Protein AF-A0A2Z6RZU0-F1 (afdb_monomer_lite)

Structure (mmCIF, N/CA/C/O backbone):
data_AF-A0A2Z6RZU0-F1
#
_entry.id   AF-A0A2Z6RZU0-F1
#
loop_
_atom_site.group_PDB
_atom_site.id
_atom_site.type_symbol
_atom_site.label_atom_id
_atom_site.label_alt_id
_atom_site.label_comp_id
_atom_site.label_asym_id
_atom_site.label_entity_id
_atom_site.label_seq_id
_atom_site.pdbx_PDB_ins_code
_atom_site.Cartn_x
_atom_site.Cartn_y
_atom_site.Cartn_z
_atom_site.occupancy
_atom_site.B_iso_or_equiv
_atom_site.auth_seq_id
_atom_site.auth_comp_id
_atom_site.auth_asym_id
_atom_site.auth_atom_id
_atom_site.pdbx_PDB_model_num
ATOM 1 N N . MET A 1 1 ? 20.004 7.892 -31.331 1.00 55.19 1 MET A N 1
ATOM 2 C CA . MET A 1 1 ? 19.408 6.599 -30.924 1.00 55.19 1 MET A CA 1
ATOM 3 C C . MET A 1 1 ? 20.537 5.584 -30.866 1.00 55.19 1 MET A C 1
ATOM 5 O O . MET A 1 1 ? 21.265 5.489 -31.844 1.00 55.19 1 MET A O 1
ATOM 9 N N . TYR A 1 2 ? 20.752 4.939 -29.721 1.00 79.31 2 TYR A N 1
ATOM 10 C CA . TYR A 1 2 ? 22.001 4.224 -29.429 1.00 79.31 2 TYR A CA 1
ATOM 11 C C . TYR A 1 2 ? 21.865 2.723 -29.701 1.00 79.31 2 TYR A C 1
ATOM 13 O O . TYR A 1 2 ? 20.845 2.118 -29.362 1.00 79.31 2 TYR A O 1
ATOM 21 N N . ASP A 1 3 ? 22.890 2.132 -30.310 1.00 84.62 3 ASP A N 1
ATOM 22 C CA . ASP A 1 3 ? 23.001 0.683 -30.440 1.00 84.62 3 ASP A CA 1
ATOM 23 C C . ASP A 1 3 ? 23.481 0.085 -29.114 1.00 84.62 3 ASP A C 1
ATOM 25 O O . ASP A 1 3 ? 24.472 0.536 -28.540 1.00 84.62 3 ASP A O 1
ATOM 29 N N . ILE A 1 4 ? 22.766 -0.930 -28.628 1.00 86.75 4 ILE A N 1
ATOM 30 C CA . ILE A 1 4 ? 23.083 -1.628 -27.380 1.00 86.75 4 ILE A CA 1
ATOM 31 C C . ILE A 1 4 ? 23.848 -2.901 -27.725 1.00 86.75 4 ILE A C 1
ATOM 33 O O . ILE A 1 4 ? 23.428 -3.667 -28.596 1.00 86.75 4 ILE A O 1
ATOM 37 N N . TYR A 1 5 ? 24.952 -3.130 -27.022 1.00 90.19 5 TYR A N 1
ATOM 38 C CA . TYR A 1 5 ? 25.801 -4.302 -27.186 1.00 90.19 5 TYR A CA 1
ATOM 39 C C . TYR A 1 5 ? 25.846 -5.093 -25.881 1.00 90.19 5 TYR A C 1
ATOM 41 O O . TYR A 1 5 ? 25.973 -4.519 -24.803 1.00 90.19 5 TYR A O 1
ATOM 49 N N . TRP A 1 6 ? 25.778 -6.415 -25.989 1.00 86.25 6 TRP A N 1
ATOM 50 C CA . TRP A 1 6 ? 25.985 -7.347 -24.890 1.00 86.25 6 TRP A CA 1
ATOM 51 C C . TRP A 1 6 ? 27.134 -8.283 -25.251 1.00 86.25 6 TRP A C 1
ATOM 53 O O . TRP A 1 6 ? 27.077 -8.973 -26.269 1.00 86.25 6 TRP A O 1
ATOM 63 N N . ASN A 1 7 ? 28.194 -8.288 -24.440 1.00 91.00 7 ASN A N 1
ATOM 64 C CA . ASN A 1 7 ? 29.406 -9.077 -24.688 1.00 91.00 7 ASN A CA 1
ATOM 65 C C . ASN A 1 7 ? 29.970 -8.898 -26.119 1.00 91.00 7 ASN A C 1
ATOM 67 O O . ASN A 1 7 ? 30.229 -9.862 -26.838 1.00 91.00 7 ASN A O 1
ATOM 71 N N . GLY A 1 8 ? 30.047 -7.645 -26.578 1.00 89.69 8 GLY A N 1
ATOM 72 C CA . GLY A 1 8 ? 30.511 -7.296 -27.927 1.00 89.69 8 GLY A CA 1
ATOM 73 C C . GLY A 1 8 ? 29.538 -7.627 -29.069 1.00 89.69 8 GLY A C 1
ATOM 74 O O . GLY A 1 8 ? 29.813 -7.274 -30.212 1.00 89.69 8 GLY A O 1
ATOM 75 N N . LYS A 1 9 ? 28.385 -8.254 -28.797 1.00 89.94 9 LYS A N 1
ATOM 76 C CA . LYS A 1 9 ? 27.358 -8.564 -29.803 1.00 89.94 9 LYS A CA 1
ATOM 77 C C . LYS A 1 9 ? 26.235 -7.536 -29.765 1.00 89.94 9 LYS A C 1
ATOM 79 O O . LYS A 1 9 ? 25.733 -7.201 -28.695 1.00 89.94 9 LYS A O 1
ATOM 84 N N . LYS A 1 10 ? 25.820 -7.045 -30.934 1.00 90.06 10 LYS A N 1
ATOM 85 C CA . LYS A 1 10 ? 24.700 -6.104 -31.049 1.00 90.06 10 LYS A CA 1
ATOM 86 C C . LYS A 1 10 ? 23.400 -6.796 -30.638 1.00 90.06 10 LYS A C 1
ATOM 88 O O . LYS A 1 10 ? 23.063 -7.850 -31.173 1.00 90.06 10 LYS A O 1
ATOM 93 N N . VAL A 1 11 ? 22.674 -6.198 -29.699 1.00 86.00 11 VAL A N 1
ATOM 94 C CA . VAL A 1 11 ? 21.362 -6.686 -29.267 1.00 86.00 11 VAL A CA 1
ATOM 95 C C . VAL A 1 11 ? 20.326 -6.277 -30.304 1.00 86.00 11 VAL A C 1
ATOM 97 O O 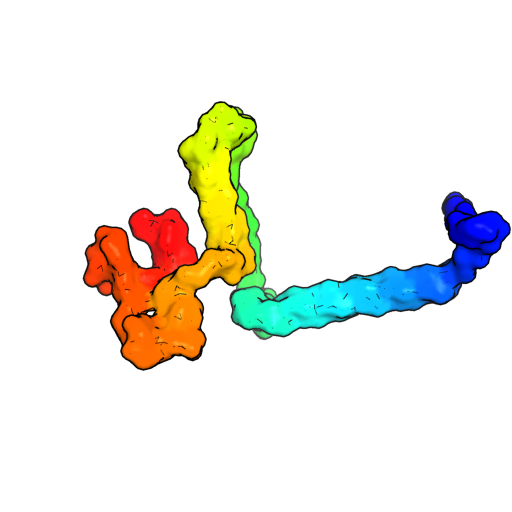. VAL A 1 11 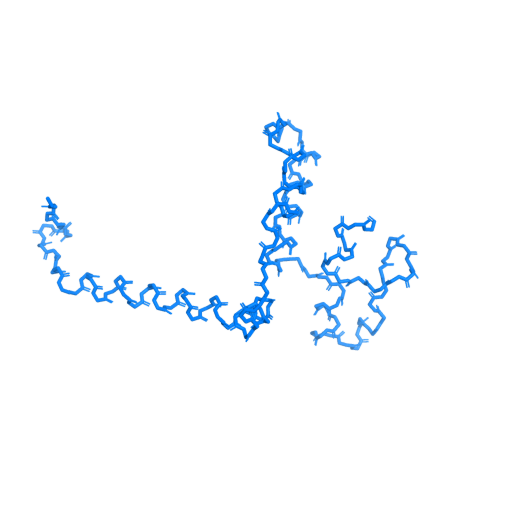? 20.140 -5.081 -30.566 1.00 86.00 11 VAL A O 1
ATOM 100 N N . ASP A 1 12 ? 19.644 -7.271 -30.873 1.00 89.81 12 ASP A N 1
ATOM 101 C CA . ASP A 1 12 ? 18.616 -7.052 -31.883 1.00 89.81 12 ASP A CA 1
ATOM 102 C C . ASP A 1 12 ? 17.504 -6.128 -31.365 1.00 89.81 12 ASP A C 1
ATOM 104 O O . ASP A 1 12 ? 17.000 -6.251 -30.244 1.00 89.81 12 ASP A O 1
ATOM 108 N N . ARG A 1 13 ? 17.142 -5.148 -32.195 1.00 87.81 13 ARG A N 1
ATOM 109 C CA . ARG A 1 13 ? 16.190 -4.101 -31.819 1.00 87.81 13 ARG A CA 1
ATOM 110 C C . ARG A 1 13 ? 14.762 -4.626 -31.743 1.00 87.81 13 ARG A C 1
ATOM 112 O O . ARG A 1 13 ? 14.009 -4.151 -30.895 1.00 87.81 13 ARG A O 1
ATOM 119 N N . HIS A 1 14 ? 14.382 -5.528 -32.640 1.00 89.69 14 HIS A N 1
ATOM 120 C CA . HIS A 1 14 ? 13.032 -6.074 -32.690 1.00 89.69 14 HIS A CA 1
ATOM 121 C C . HIS A 1 14 ? 12.794 -6.990 -31.496 1.00 89.69 14 HIS A C 1
ATOM 123 O O . HIS A 1 14 ? 11.780 -6.839 -30.821 1.00 89.69 14 HIS A O 1
ATOM 129 N N . ILE A 1 15 ? 13.772 -7.837 -31.166 1.00 87.44 15 ILE A N 1
ATOM 130 C CA . ILE A 1 15 ? 13.728 -8.693 -29.976 1.00 87.44 15 ILE A CA 1
ATOM 131 C C . ILE A 1 15 ? 13.645 -7.848 -28.703 1.00 87.44 15 ILE A C 1
ATOM 133 O O . ILE A 1 15 ? 12.804 -8.121 -27.855 1.00 87.44 15 ILE A O 1
ATOM 137 N N . ARG A 1 16 ? 14.452 -6.785 -28.577 1.00 87.12 16 ARG A N 1
ATOM 138 C CA . ARG A 1 16 ? 14.376 -5.888 -27.413 1.00 87.12 16 ARG A CA 1
ATOM 139 C C . ARG A 1 16 ? 12.994 -5.251 -27.265 1.00 87.12 16 ARG A C 1
ATOM 141 O O . ARG A 1 16 ? 12.391 -5.383 -26.213 1.00 87.12 16 ARG A O 1
ATOM 148 N N . LYS A 1 17 ? 12.466 -4.640 -28.331 1.00 90.75 17 LYS A N 1
ATOM 149 C CA . LYS A 1 17 ? 11.125 -4.032 -28.310 1.00 90.75 17 LYS A CA 1
ATOM 150 C C . LYS A 1 17 ? 10.026 -5.035 -27.964 1.00 90.75 17 LYS A C 1
ATOM 152 O O . LYS A 1 17 ? 9.055 -4.677 -27.312 1.00 90.75 17 LYS A O 1
ATOM 157 N N . PHE A 1 18 ? 10.160 -6.268 -28.440 1.00 92.31 18 PHE A N 1
ATOM 158 C CA . PHE A 1 18 ? 9.223 -7.334 -28.120 1.00 92.31 18 PHE A CA 1
ATOM 159 C C . PHE A 1 18 ? 9.275 -7.703 -26.632 1.00 92.31 18 PHE A C 1
ATOM 161 O O . PHE A 1 18 ? 8.228 -7.825 -26.008 1.00 92.31 18 PHE A O 1
ATOM 168 N N . ILE A 1 19 ? 10.474 -7.812 -26.049 1.00 90.88 19 ILE A N 1
ATOM 169 C CA . ILE A 1 19 ? 10.645 -8.037 -24.606 1.00 90.88 19 ILE A CA 1
ATOM 170 C C . ILE A 1 19 ? 10.070 -6.868 -23.802 1.00 90.88 19 ILE A C 1
ATOM 172 O O . ILE A 1 19 ? 9.339 -7.114 -22.847 1.00 90.88 19 ILE A O 1
ATOM 176 N N . ASP A 1 20 ? 10.350 -5.626 -24.206 1.00 91.31 20 ASP A N 1
ATOM 177 C CA . ASP A 1 20 ? 9.804 -4.429 -23.556 1.00 91.31 20 ASP A CA 1
ATOM 178 C C . ASP A 1 20 ? 8.266 -4.484 -23.550 1.00 91.31 20 ASP A C 1
ATOM 180 O O . ASP A 1 20 ? 7.645 -4.356 -22.500 1.00 91.31 20 ASP A O 1
ATOM 184 N N . SER A 1 21 ? 7.653 -4.806 -24.696 1.00 95.88 21 SER A N 1
ATOM 185 C CA . SER A 1 21 ? 6.198 -4.947 -24.821 1.00 95.88 21 SER A CA 1
ATOM 186 C C . SER A 1 21 ? 5.623 -6.082 -23.967 1.00 95.88 21 SER A C 1
ATOM 188 O O . SER A 1 21 ? 4.553 -5.914 -23.387 1.00 95.88 21 SER A O 1
ATOM 190 N N . ILE A 1 22 ? 6.310 -7.227 -23.858 1.00 95.12 22 ILE A N 1
ATOM 191 C CA . ILE A 1 22 ? 5.895 -8.309 -22.951 1.00 95.12 22 ILE A CA 1
ATOM 192 C C . ILE A 1 22 ? 5.947 -7.833 -21.503 1.00 95.12 22 ILE A C 1
ATOM 194 O O . ILE A 1 22 ? 5.042 -8.137 -20.728 1.00 95.12 22 ILE A O 1
ATOM 198 N N . TYR A 1 23 ? 7.006 -7.123 -21.122 1.00 93.19 23 TYR A N 1
ATOM 199 C CA . TYR A 1 23 ? 7.188 -6.663 -19.754 1.00 93.19 23 TYR A CA 1
ATOM 200 C C . TYR A 1 23 ? 6.124 -5.635 -19.364 1.00 93.19 23 TYR A C 1
ATOM 202 O O . TYR A 1 23 ? 5.502 -5.782 -18.314 1.00 93.19 23 TYR A O 1
ATOM 210 N N . GLU A 1 24 ? 5.854 -4.6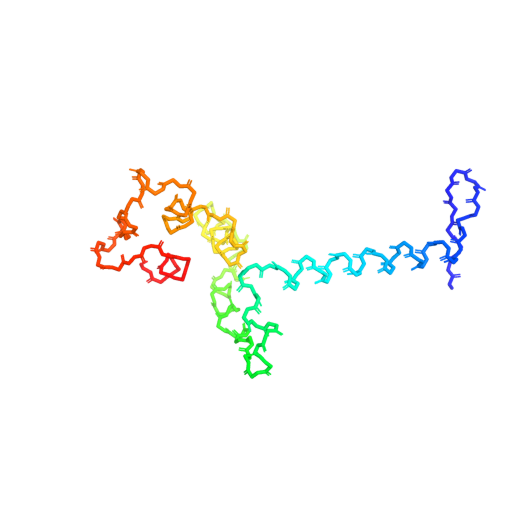65 -20.240 1.00 92.12 24 GLU A N 1
ATOM 211 C CA . GLU A 1 24 ? 4.754 -3.704 -20.092 1.00 92.12 24 GLU A CA 1
ATOM 212 C C . GLU A 1 24 ? 3.408 -4.426 -19.968 1.00 92.12 24 GLU A C 1
ATOM 214 O O . GLU A 1 24 ? 2.716 -4.253 -18.971 1.00 92.12 24 GLU A O 1
ATOM 219 N N . ALA A 1 25 ? 3.086 -5.343 -20.887 1.00 90.81 25 ALA A N 1
ATOM 220 C CA . ALA A 1 25 ? 1.833 -6.097 -20.832 1.00 90.81 25 ALA A CA 1
ATOM 221 C C . ALA A 1 25 ? 1.709 -6.969 -19.569 1.00 90.81 25 ALA A C 1
ATOM 223 O O . ALA A 1 25 ? 0.613 -7.149 -19.042 1.00 90.81 25 ALA A O 1
ATOM 224 N N . THR A 1 26 ? 2.818 -7.518 -19.066 1.00 88.75 26 THR A N 1
ATOM 225 C CA . THR A 1 26 ? 2.834 -8.319 -17.831 1.00 88.75 26 THR A CA 1
ATOM 226 C C . THR A 1 26 ? 2.593 -7.443 -16.606 1.00 88.75 26 THR A C 1
ATOM 228 O O . THR A 1 26 ? 1.851 -7.842 -15.708 1.00 88.75 26 THR A O 1
ATOM 231 N N . LEU A 1 27 ? 3.195 -6.252 -16.569 1.00 82.56 27 LEU A N 1
ATOM 232 C CA . LEU A 1 27 ? 2.939 -5.260 -15.529 1.00 82.56 27 LEU A CA 1
ATOM 233 C C . LEU A 1 27 ? 1.480 -4.809 -15.562 1.00 82.56 27 LEU A C 1
ATOM 235 O O . LEU A 1 27 ? 0.817 -4.862 -14.530 1.00 82.56 27 LEU A O 1
ATOM 239 N N . ASP A 1 28 ? 0.968 -4.440 -16.732 1.00 79.69 28 ASP A N 1
ATOM 240 C CA . ASP A 1 28 ? -0.421 -4.015 -16.910 1.00 79.69 28 ASP A CA 1
ATOM 241 C C . ASP A 1 28 ? -1.394 -5.121 -16.488 1.00 79.69 28 ASP A C 1
ATOM 243 O O . ASP A 1 28 ? -2.352 -4.870 -15.756 1.00 79.69 28 ASP A O 1
ATOM 247 N N . ALA A 1 29 ? -1.115 -6.374 -16.863 1.00 81.00 29 ALA A N 1
ATOM 248 C CA . ALA A 1 29 ? -1.899 -7.524 -16.431 1.00 81.00 29 ALA A CA 1
ATOM 249 C C . ALA A 1 29 ? -1.864 -7.689 -14.904 1.00 81.00 29 ALA A C 1
ATOM 251 O O . ALA A 1 29 ? -2.918 -7.847 -14.288 1.00 81.00 29 ALA A O 1
ATOM 252 N N . ALA A 1 30 ? -0.688 -7.599 -14.278 1.00 77.31 30 ALA A N 1
ATOM 253 C CA . ALA A 1 30 ? -0.548 -7.683 -12.826 1.00 77.31 30 ALA A CA 1
ATOM 254 C C . ALA A 1 30 ? -1.317 -6.564 -12.102 1.00 77.31 30 ALA A C 1
ATOM 256 O O . ALA A 1 30 ? -1.967 -6.832 -11.094 1.00 77.31 30 ALA A O 1
ATOM 257 N N . TRP A 1 31 ? -1.303 -5.338 -12.634 1.00 71.44 31 TRP A N 1
ATOM 258 C CA . TRP A 1 31 ? -2.081 -4.216 -12.105 1.00 71.44 31 TRP A CA 1
ATOM 259 C C . TRP A 1 31 ? -3.588 -4.396 -12.305 1.00 71.44 31 TRP A C 1
ATOM 261 O O . TRP A 1 31 ? -4.351 -4.158 -11.372 1.00 71.44 31 TRP A O 1
ATOM 271 N N . SER A 1 32 ? -4.024 -4.868 -13.475 1.00 64.75 32 SER A N 1
ATOM 272 C CA . SER A 1 32 ? -5.446 -5.096 -13.778 1.00 64.75 32 SER A CA 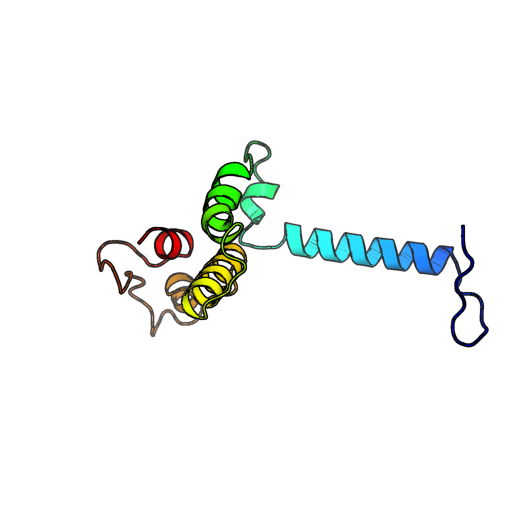1
ATOM 273 C C . SER A 1 32 ? -6.065 -6.235 -12.959 1.00 64.75 32 SER A C 1
ATOM 275 O O . SER A 1 32 ? -7.251 -6.206 -12.631 1.00 64.75 32 SER A O 1
ATOM 277 N N . LEU A 1 33 ? -5.255 -7.238 -12.606 1.00 67.88 33 LEU A N 1
ATOM 278 C CA . LEU A 1 33 ? -5.651 -8.386 -11.791 1.00 67.88 33 LEU A CA 1
ATOM 279 C C . LEU A 1 33 ? -5.372 -8.178 -10.300 1.00 67.88 33 LEU A C 1
ATOM 281 O O . LEU A 1 33 ? -5.674 -9.065 -9.500 1.00 67.88 33 LEU A O 1
ATOM 285 N N . ASN A 1 34 ? -4.815 -7.029 -9.910 1.00 68.12 34 ASN A N 1
ATOM 286 C CA . ASN A 1 34 ? -4.635 -6.689 -8.510 1.00 68.12 34 ASN A CA 1
ATOM 287 C C . ASN A 1 34 ? -6.020 -6.540 -7.863 1.00 68.12 34 ASN A C 1
ATOM 289 O O . ASN A 1 34 ? -6.757 -5.607 -8.184 1.00 68.12 34 ASN A O 1
ATOM 293 N N . CYS A 1 35 ? -6.376 -7.467 -6.965 1.00 57.81 35 CYS A N 1
ATOM 294 C CA . CYS A 1 35 ? -7.681 -7.517 -6.298 1.00 57.81 35 CYS A CA 1
ATOM 295 C C . CYS A 1 35 ? -8.086 -6.176 -5.677 1.00 57.81 35 CYS A C 1
ATOM 297 O O . CYS A 1 35 ? -9.263 -5.831 -5.702 1.00 57.81 35 CYS A O 1
ATOM 299 N N . THR A 1 36 ? -7.108 -5.413 -5.204 1.00 59.00 36 THR A N 1
ATOM 300 C CA . THR A 1 36 ? -7.277 -4.090 -4.620 1.00 59.00 36 THR A CA 1
ATOM 301 C C . THR A 1 36 ? -7.814 -3.050 -5.602 1.00 59.00 36 THR A C 1
ATOM 303 O O . THR A 1 36 ? -8.756 -2.326 -5.302 1.00 59.00 36 THR A O 1
ATOM 306 N N . HIS A 1 37 ? -7.184 -2.926 -6.773 1.00 58.38 37 HIS A N 1
ATOM 307 C CA . HIS A 1 37 ? -7.519 -1.893 -7.761 1.00 58.38 37 HIS A CA 1
ATOM 308 C C . HIS A 1 37 ? -8.467 -2.419 -8.835 1.00 58.38 37 HIS A C 1
ATOM 310 O O . HIS A 1 37 ? -8.847 -1.689 -9.747 1.00 58.38 37 HIS A O 1
ATOM 316 N N . ARG A 1 38 ? -8.882 -3.684 -8.737 1.00 62.09 38 ARG A N 1
ATOM 317 C CA . ARG A 1 38 ? -9.777 -4.323 -9.697 1.00 62.09 38 ARG A CA 1
ATOM 318 C C . ARG A 1 38 ? -11.073 -3.532 -9.886 1.00 62.09 38 ARG A C 1
ATOM 320 O O . ARG A 1 38 ? -11.548 -3.431 -11.011 1.00 62.09 38 ARG A O 1
ATOM 327 N N . SER A 1 39 ? -11.623 -2.953 -8.818 1.00 61.97 39 SER A N 1
ATOM 328 C CA . SER A 1 39 ? -12.803 -2.079 -8.883 1.00 61.97 39 SER A CA 1
ATOM 329 C C . SER A 1 39 ? -12.542 -0.800 -9.685 1.00 61.97 39 SER A C 1
ATOM 331 O O . SER A 1 39 ? -13.388 -0.430 -10.489 1.00 61.97 39 SER A O 1
ATOM 333 N N . ILE A 1 40 ? -11.355 -0.198 -9.558 1.00 61.81 40 ILE A N 1
ATOM 334 C CA . ILE A 1 40 ? -10.922 0.998 -10.307 1.00 61.81 40 ILE A CA 1
ATOM 335 C C . ILE A 1 40 ? -10.888 0.726 -11.817 1.00 61.81 40 ILE A C 1
ATOM 337 O O . ILE A 1 40 ? -11.257 1.577 -12.618 1.00 61.81 40 ILE A O 1
ATOM 341 N N . PHE A 1 41 ? -10.463 -0.474 -12.221 1.00 58.09 41 PHE A N 1
ATOM 342 C CA . PHE A 1 41 ? -10.407 -0.857 -13.636 1.00 58.09 41 PHE A CA 1
ATOM 343 C C . PHE A 1 41 ? -11.749 -1.352 -14.200 1.00 58.09 41 PHE A C 1
ATOM 345 O O . PHE A 1 41 ? -11.913 -1.398 -15.419 1.00 58.09 41 PHE A O 1
ATOM 352 N N . ILE A 1 42 ? -12.698 -1.739 -13.342 1.00 64.81 42 ILE A N 1
ATOM 353 C CA . ILE A 1 42 ? -14.058 -2.138 -13.742 1.00 64.81 42 ILE A CA 1
ATOM 354 C C . ILE A 1 42 ? -14.976 -0.916 -13.834 1.00 64.81 42 ILE A C 1
ATOM 356 O O . ILE A 1 42 ? -15.813 -0.846 -14.733 1.00 64.81 42 ILE A O 1
ATOM 360 N N . ASP A 1 43 ? -14.826 0.037 -12.916 1.00 64.69 43 ASP A N 1
ATOM 361 C CA . ASP A 1 43 ? -15.647 1.235 -12.846 1.00 64.69 43 ASP A CA 1
ATOM 362 C C . ASP A 1 43 ? -14.901 2.440 -13.428 1.00 64.69 43 ASP A C 1
ATOM 364 O O . ASP A 1 43 ? -14.110 3.104 -12.763 1.00 64.69 43 ASP A O 1
ATOM 368 N N . THR A 1 44 ? -15.198 2.765 -14.686 1.00 60.16 44 THR A N 1
ATOM 369 C CA . THR A 1 44 ? -14.620 3.923 -15.387 1.00 60.16 44 THR A CA 1
ATOM 370 C C . THR A 1 44 ? -15.019 5.276 -14.787 1.00 60.16 44 THR A C 1
ATOM 372 O O . THR A 1 44 ? -14.530 6.305 -15.249 1.00 60.16 44 THR A O 1
ATOM 375 N N . THR A 1 45 ? -15.926 5.305 -13.804 1.00 60.88 45 THR A N 1
ATOM 376 C CA . THR A 1 45 ? -16.286 6.521 -13.058 1.00 60.88 45 THR A CA 1
ATOM 377 C C . THR A 1 45 ? -15.454 6.709 -11.790 1.00 60.88 45 THR A C 1
ATOM 379 O O . THR A 1 45 ? -15.456 7.799 -11.210 1.00 60.88 45 THR A O 1
ATOM 382 N N . PHE A 1 46 ? -14.697 5.684 -11.383 1.00 59.47 46 PHE A N 1
ATOM 383 C CA . PHE A 1 46 ? -13.846 5.738 -10.207 1.00 59.47 46 PHE A CA 1
ATOM 384 C C . PHE A 1 46 ? -12.669 6.681 -10.463 1.00 59.47 46 PHE A C 1
ATOM 386 O O . PHE A 1 46 ? -11.740 6.385 -11.215 1.00 59.47 46 PHE A O 1
ATOM 393 N N . THR A 1 47 ? -12.717 7.850 -9.834 1.00 58.72 47 THR A N 1
ATOM 394 C CA . THR A 1 47 ? -11.631 8.824 -9.906 1.00 58.72 47 THR A CA 1
ATOM 395 C C . THR A 1 47 ? -10.705 8.550 -8.733 1.00 58.72 47 THR A C 1
ATOM 397 O O . THR A 1 47 ? -11.130 8.632 -7.584 1.00 58.72 47 THR A O 1
ATOM 400 N N . ILE A 1 48 ? -9.446 8.196 -9.004 1.00 60.72 48 ILE A N 1
ATOM 401 C CA . ILE A 1 48 ? -8.444 8.098 -7.940 1.00 60.72 48 ILE A CA 1
ATOM 402 C C . ILE A 1 48 ? -8.283 9.505 -7.363 1.00 60.72 48 ILE A C 1
ATOM 404 O O . ILE A 1 48 ? -7.775 10.398 -8.043 1.00 60.72 48 ILE A O 1
ATOM 408 N N . GLU A 1 49 ? -8.723 9.710 -6.123 1.00 64.50 49 GLU A N 1
ATOM 409 C CA . GLU A 1 49 ? -8.520 10.963 -5.395 1.00 64.50 49 GLU A CA 1
ATOM 410 C C . GLU A 1 49 ? -7.053 11.072 -4.960 1.00 64.50 49 GLU A C 1
ATOM 412 O O . GLU A 1 49 ? -6.695 10.940 -3.788 1.00 64.50 49 GLU A O 1
ATOM 417 N N . GLU A 1 50 ? -6.182 11.314 -5.942 1.00 60.94 50 GLU A N 1
ATOM 418 C CA . GLU A 1 50 ? -4.737 11.456 -5.772 1.00 60.94 50 GLU A CA 1
ATOM 419 C C . GLU A 1 50 ? -4.417 12.482 -4.673 1.00 60.94 50 GLU A C 1
ATOM 421 O O . GLU A 1 50 ? -3.482 12.301 -3.897 1.00 60.94 50 GLU A O 1
ATOM 426 N N . GLU A 1 51 ? -5.239 13.530 -4.545 1.00 62.31 51 GLU A N 1
ATOM 427 C CA . GLU A 1 51 ? -5.104 14.562 -3.517 1.00 62.31 51 GLU A CA 1
ATOM 428 C C . GLU A 1 51 ? -5.218 14.021 -2.087 1.00 62.31 51 GLU A C 1
ATOM 430 O 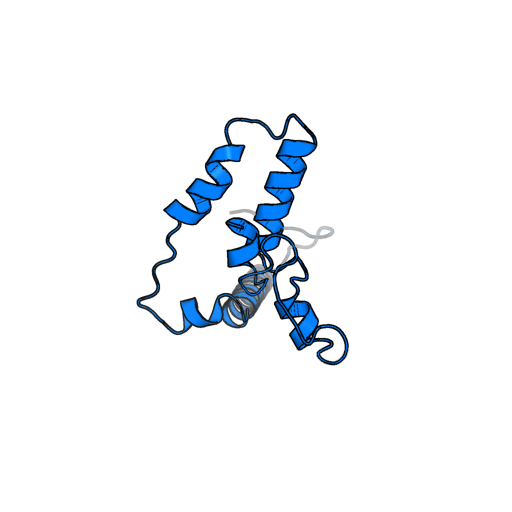O . GLU A 1 51 ? -4.480 14.478 -1.212 1.00 62.31 51 GLU A O 1
ATOM 435 N N . VAL A 1 52 ? -6.081 13.033 -1.832 1.00 64.69 52 VAL A N 1
ATOM 436 C CA . VAL A 1 52 ? -6.267 12.436 -0.499 1.00 64.69 52 VAL A CA 1
ATOM 437 C C . VAL A 1 52 ? -5.092 11.524 -0.159 1.00 64.69 52 VAL A C 1
ATOM 439 O O . VAL A 1 52 ? -4.515 11.623 0.932 1.00 64.69 52 VAL A O 1
ATOM 442 N N . THR A 1 53 ? -4.658 10.701 -1.117 1.00 66.88 53 THR A N 1
ATOM 443 C CA . THR A 1 53 ? -3.461 9.862 -0.972 1.00 66.88 53 THR A CA 1
ATOM 444 C C . THR A 1 53 ? -2.218 10.727 -0.754 1.00 66.88 53 THR A C 1
ATOM 446 O O . THR A 1 53 ? -1.447 10.503 0.182 1.00 66.88 53 THR A O 1
ATOM 449 N N . TRP A 1 54 ? -2.043 11.792 -1.539 1.00 67.06 54 TRP A N 1
ATOM 450 C CA . TRP A 1 54 ? -0.950 12.738 -1.345 1.00 67.06 54 TRP A CA 1
ATOM 451 C C . TRP A 1 54 ? -1.087 13.535 -0.052 1.00 67.06 54 TRP A C 1
ATOM 453 O O . TRP A 1 54 ? -0.063 13.821 0.561 1.00 67.06 54 TRP A O 1
ATOM 463 N N . ALA A 1 55 ? -2.288 13.863 0.429 1.00 69.38 55 ALA A N 1
ATOM 464 C CA . ALA A 1 55 ? -2.474 14.534 1.717 1.00 69.38 55 ALA A CA 1
ATOM 465 C C . ALA A 1 55 ? -1.971 13.681 2.896 1.00 69.38 55 ALA A C 1
ATOM 467 O O . ALA A 1 55 ? -1.370 14.226 3.831 1.00 69.38 55 ALA A O 1
ATOM 468 N N . LEU A 1 56 ? -2.136 12.354 2.832 1.00 71.19 56 LEU A N 1
ATOM 469 C CA . LEU A 1 56 ? -1.561 11.413 3.800 1.00 71.19 56 LEU A CA 1
ATOM 470 C C . LEU A 1 56 ? -0.026 11.464 3.791 1.00 71.19 56 LEU A C 1
ATOM 472 O O . LEU A 1 56 ? 0.596 11.599 4.849 1.00 71.19 56 LEU A O 1
ATOM 476 N N . PHE A 1 57 ? 0.598 11.440 2.610 1.00 71.62 57 PHE A N 1
ATOM 477 C CA . PHE A 1 57 ? 2.060 11.465 2.480 1.00 71.62 57 PHE A CA 1
ATOM 478 C C . PHE A 1 57 ? 2.683 12.859 2.659 1.00 71.62 57 PHE A C 1
ATOM 480 O O . PHE A 1 57 ? 3.823 12.965 3.114 1.00 71.62 57 PHE A O 1
ATOM 487 N N . LYS A 1 58 ? 1.949 13.944 2.394 1.00 72.56 58 LYS A N 1
ATOM 488 C CA . LYS A 1 58 ? 2.413 15.342 2.500 1.00 72.56 58 LYS A CA 1
ATOM 489 C C . LYS A 1 58 ? 2.792 15.731 3.926 1.00 72.56 58 LYS A C 1
ATOM 491 O O . LYS A 1 58 ? 3.658 16.579 4.129 1.00 72.56 58 LYS A O 1
ATOM 496 N N . LYS A 1 59 ? 2.212 15.072 4.933 1.00 68.81 59 LYS A N 1
ATOM 497 C CA . LYS A 1 59 ? 2.638 15.223 6.336 1.00 68.81 59 LYS A CA 1
ATOM 498 C C . LYS A 1 59 ? 4.095 14.781 6.550 1.00 68.81 59 LYS A C 1
ATOM 500 O O . LYS A 1 59 ? 4.753 15.280 7.460 1.00 68.81 59 LYS A O 1
ATOM 505 N N . ASN A 1 60 ? 4.612 13.915 5.676 1.00 66.56 60 ASN A N 1
ATOM 506 C CA . ASN A 1 60 ? 5.952 13.339 5.746 1.00 66.56 60 ASN A CA 1
ATOM 507 C C . ASN A 1 60 ? 6.936 13.947 4.726 1.00 66.56 60 ASN A C 1
ATOM 509 O O . ASN A 1 60 ? 8.114 13.634 4.797 1.00 66.56 60 ASN A O 1
ATOM 513 N N . THR A 1 61 ? 6.518 14.824 3.802 1.00 59.81 61 THR A N 1
ATOM 514 C CA . THR A 1 61 ? 7.420 15.386 2.768 1.00 59.81 61 THR A CA 1
ATOM 515 C C . THR A 1 61 ? 8.326 16.514 3.266 1.00 59.81 61 THR A C 1
ATOM 517 O O . THR A 1 61 ? 9.364 16.768 2.665 1.00 59.81 61 THR A O 1
ATOM 520 N N . ARG A 1 62 ? 7.972 17.199 4.364 1.00 60.31 62 ARG A N 1
ATOM 521 C CA . ARG A 1 62 ? 8.810 18.260 4.970 1.00 60.31 62 ARG A CA 1
ATOM 522 C C . ARG A 1 62 ? 9.814 17.746 5.996 1.00 60.31 62 ARG A C 1
ATOM 524 O O . ARG A 1 62 ? 10.865 18.350 6.191 1.00 60.31 62 ARG A O 1
ATOM 531 N N . PHE A 1 63 ? 9.472 16.662 6.678 1.00 58.44 63 PHE A N 1
ATOM 532 C CA . PHE A 1 63 ? 10.374 15.980 7.590 1.00 58.44 63 PHE A CA 1
ATOM 533 C C . PHE A 1 63 ? 11.070 14.921 6.751 1.00 58.44 63 PHE A C 1
ATOM 535 O O . PHE A 1 63 ? 10.413 13.961 6.386 1.00 58.44 63 PHE A O 1
ATOM 542 N N . ASN A 1 64 ? 12.352 15.082 6.418 1.00 62.06 64 ASN A N 1
ATOM 543 C CA . ASN A 1 64 ? 13.141 14.151 5.586 1.00 62.06 64 ASN A CA 1
ATOM 544 C C . ASN A 1 64 ? 13.315 12.741 6.214 1.00 62.06 64 ASN A C 1
ATOM 546 O O . ASN A 1 64 ? 14.413 12.197 6.214 1.00 62.06 64 ASN A O 1
ATOM 550 N N . CYS A 1 65 ? 12.279 12.174 6.843 1.00 65.06 65 CYS A N 1
ATOM 551 C CA . CYS A 1 65 ? 12.312 10.965 7.657 1.00 65.06 65 CYS A CA 1
ATOM 552 C C . CYS A 1 65 ? 13.484 10.969 8.654 1.00 65.06 65 CYS A C 1
ATOM 554 O O . CYS A 1 65 ? 14.132 9.956 8.884 1.00 65.06 65 CYS A O 1
ATOM 556 N N . THR A 1 66 ? 13.763 12.129 9.255 1.00 74.25 66 THR A N 1
ATOM 557 C CA . THR A 1 66 ? 14.952 12.362 10.095 1.00 74.25 66 THR A CA 1
ATOM 558 C C . THR A 1 66 ? 14.904 11.639 11.436 1.00 74.25 66 THR A C 1
ATOM 560 O O . THR A 1 66 ? 15.931 11.493 12.092 1.00 74.25 66 THR A O 1
ATOM 563 N N . THR A 1 67 ? 13.726 11.171 11.850 1.00 81.94 67 THR A N 1
ATOM 564 C CA . THR A 1 67 ? 13.559 10.343 13.045 1.00 81.94 67 THR A CA 1
ATOM 565 C C . THR A 1 67 ? 13.019 8.970 12.669 1.00 81.94 67 THR A C 1
ATOM 567 O O . THR A 1 67 ? 12.212 8.835 11.745 1.00 81.94 67 THR A O 1
ATOM 570 N N . SER A 1 68 ? 13.412 7.950 13.437 1.00 83.69 68 SER A N 1
ATOM 571 C CA . SER A 1 68 ? 12.910 6.580 13.270 1.00 83.69 68 SER A CA 1
ATOM 572 C C . SER A 1 68 ? 11.379 6.515 13.360 1.00 83.69 68 SER A C 1
ATOM 574 O O . SER A 1 68 ? 10.738 5.833 12.567 1.00 83.69 68 SER A O 1
ATOM 576 N N . ALA A 1 69 ? 10.764 7.301 14.251 1.00 83.25 69 ALA A N 1
ATOM 577 C CA . ALA A 1 69 ? 9.310 7.362 14.386 1.00 83.25 69 ALA A CA 1
ATOM 578 C C . ALA A 1 69 ? 8.616 7.894 13.117 1.00 83.25 69 ALA A C 1
ATOM 580 O O . ALA A 1 69 ? 7.631 7.308 12.664 1.00 83.25 69 ALA A O 1
ATOM 581 N N . THR A 1 70 ? 9.137 8.971 12.518 1.00 80.75 70 THR A N 1
ATOM 582 C CA . THR A 1 70 ? 8.607 9.521 11.259 1.00 80.75 70 THR A CA 1
ATOM 583 C C . THR A 1 70 ? 8.803 8.540 10.105 1.00 80.75 70 THR A C 1
ATOM 585 O O . THR A 1 70 ? 7.868 8.301 9.343 1.00 80.75 70 THR A O 1
ATOM 588 N N . ASN A 1 71 ? 9.983 7.918 10.014 1.00 84.50 71 ASN A N 1
ATOM 589 C CA . ASN A 1 71 ? 10.293 6.928 8.984 1.00 84.50 71 ASN A CA 1
ATOM 590 C C . ASN A 1 71 ? 9.375 5.698 9.075 1.00 84.50 71 ASN A C 1
ATOM 592 O O . ASN A 1 71 ? 8.779 5.285 8.085 1.00 84.50 71 ASN A O 1
ATOM 596 N N . ASN A 1 72 ? 9.186 5.150 10.278 1.00 85.19 72 ASN A N 1
ATOM 597 C CA . ASN A 1 72 ? 8.313 3.998 10.498 1.00 85.19 72 ASN A CA 1
ATOM 598 C C . ASN A 1 72 ? 6.857 4.313 10.150 1.00 85.19 72 ASN A C 1
ATOM 600 O O . ASN A 1 72 ? 6.173 3.472 9.572 1.00 85.19 72 ASN A O 1
ATOM 604 N N . ARG A 1 73 ? 6.385 5.529 10.452 1.00 82.62 73 ARG A N 1
ATOM 605 C CA . ARG A 1 73 ? 5.037 5.974 10.078 1.00 82.62 73 ARG A CA 1
ATOM 606 C C . ARG A 1 73 ? 4.879 6.076 8.562 1.00 82.62 73 ARG A C 1
ATOM 608 O O . ARG A 1 73 ? 3.892 5.581 8.029 1.00 82.62 73 ARG A O 1
ATOM 615 N N . PHE A 1 74 ? 5.853 6.667 7.870 1.00 82.75 74 PHE A N 1
ATOM 616 C CA . PHE A 1 74 ? 5.856 6.741 6.408 1.00 82.75 74 PHE A CA 1
ATOM 617 C C . PHE A 1 74 ? 5.841 5.345 5.773 1.00 82.75 74 PHE A C 1
ATOM 619 O O . PHE A 1 74 ? 4.979 5.061 4.946 1.00 82.75 74 PHE A O 1
ATOM 626 N N . ILE A 1 75 ? 6.726 4.451 6.223 1.00 84.94 75 ILE A N 1
ATOM 627 C CA . ILE A 1 75 ? 6.785 3.063 5.747 1.00 84.94 75 ILE A CA 1
ATOM 628 C C . ILE A 1 75 ? 5.473 2.326 6.038 1.00 84.94 75 ILE A C 1
ATOM 630 O O . ILE A 1 75 ? 5.013 1.571 5.185 1.00 84.94 75 ILE A O 1
ATOM 634 N N . LYS A 1 76 ? 4.856 2.533 7.211 1.00 84.19 76 LYS A N 1
ATOM 635 C CA . LYS A 1 76 ? 3.552 1.939 7.546 1.00 84.19 76 LYS A CA 1
ATOM 636 C C . LYS A 1 76 ? 2.496 2.353 6.520 1.00 84.19 76 LYS A C 1
ATOM 638 O O . LYS A 1 76 ? 1.872 1.473 5.940 1.00 84.19 76 LYS A O 1
ATOM 643 N N . HIS A 1 77 ? 2.333 3.653 6.265 1.00 80.38 77 HIS A N 1
ATOM 644 C CA . HIS A 1 77 ? 1.357 4.141 5.286 1.00 80.38 77 HIS A CA 1
ATOM 645 C C . HIS A 1 77 ? 1.657 3.638 3.873 1.00 80.38 77 HIS A C 1
ATOM 647 O O . HIS A 1 77 ? 0.748 3.163 3.209 1.00 80.38 77 HIS A O 1
ATOM 653 N N . LEU A 1 78 ? 2.926 3.645 3.453 1.00 82.25 78 LEU A N 1
ATOM 654 C CA . LEU A 1 78 ? 3.327 3.126 2.144 1.00 82.25 78 LEU A CA 1
ATOM 655 C C . LEU A 1 78 ? 2.988 1.639 1.986 1.00 82.25 78 LEU A C 1
ATOM 657 O O . LEU A 1 78 ? 2.529 1.215 0.932 1.00 82.25 78 LEU A O 1
ATOM 661 N N . LYS A 1 79 ? 3.221 0.828 3.021 1.00 85.12 79 LYS A N 1
ATOM 662 C CA . LYS A 1 79 ? 2.889 -0.599 2.979 1.00 85.12 79 LYS A CA 1
ATOM 663 C C . LYS A 1 79 ? 1.381 -0.842 2.990 1.00 85.12 79 LYS A C 1
ATOM 665 O O . LYS A 1 79 ? 0.946 -1.750 2.293 1.00 85.12 79 LYS A O 1
ATOM 670 N N . LEU A 1 80 ? 0.615 -0.051 3.743 1.00 79.88 80 LEU A N 1
ATOM 671 C CA . LEU A 1 80 ? -0.849 -0.140 3.780 1.00 79.88 80 LEU A CA 1
ATOM 672 C C . LEU A 1 80 ? -1.459 0.173 2.419 1.00 79.88 80 LEU A C 1
ATOM 674 O O . LEU A 1 80 ? -2.154 -0.666 1.880 1.00 79.88 80 LEU A O 1
ATOM 678 N N . THR A 1 81 ? -1.090 1.289 1.785 1.00 75.69 81 THR A N 1
ATOM 679 C CA . THR A 1 81 ? -1.621 1.652 0.455 1.00 75.69 81 THR A CA 1
ATOM 680 C C . THR A 1 81 ? -1.262 0.655 -0.653 1.00 75.69 81 THR A C 1
ATOM 682 O O . THR A 1 81 ? -1.770 0.761 -1.760 1.00 75.69 81 THR A O 1
ATOM 685 N N . ASN A 1 82 ? -0.340 -0.275 -0.390 1.00 76.56 82 ASN A N 1
ATOM 686 C CA . ASN A 1 82 ? 0.090 -1.308 -1.328 1.00 76.56 82 ASN A CA 1
ATOM 687 C C . ASN A 1 82 ? -0.318 -2.723 -0.880 1.00 76.56 82 ASN A C 1
ATOM 689 O O . ASN A 1 82 ? 0.199 -3.689 -1.440 1.00 76.56 82 ASN A O 1
ATOM 693 N N . TYR A 1 83 ? -1.190 -2.869 0.127 1.00 74.50 83 TYR A N 1
ATOM 694 C CA . TYR A 1 83 ? -1.691 -4.171 0.590 1.00 74.50 83 TYR A CA 1
ATOM 695 C C . TYR A 1 83 ? -0.559 -5.114 1.045 1.00 74.50 83 TYR A C 1
ATOM 697 O O . TYR A 1 83 ? -0.627 -6.341 0.955 1.00 74.50 83 TYR A O 1
ATOM 705 N N . LEU A 1 84 ? 0.551 -4.534 1.520 1.00 83.00 84 LEU A N 1
ATOM 706 C CA . LEU A 1 84 ? 1.746 -5.272 1.940 1.00 83.00 84 LEU A CA 1
ATOM 707 C C . LEU A 1 84 ? 1.729 -5.621 3.430 1.00 83.00 84 LEU A C 1
ATOM 709 O O . LEU A 1 84 ? 2.613 -6.347 3.895 1.00 83.00 84 LEU A O 1
ATOM 713 N N . LEU A 1 85 ? 0.777 -5.082 4.198 1.00 84.75 85 LEU A N 1
ATOM 714 C CA . LEU A 1 85 ? 0.592 -5.445 5.600 1.00 84.75 85 LEU A CA 1
ATOM 715 C C . LEU A 1 85 ? -0.521 -6.488 5.730 1.00 84.75 85 LEU A C 1
ATOM 717 O O . LEU A 1 85 ? -1.577 -6.325 5.134 1.00 84.75 85 LEU A O 1
ATOM 721 N N . PRO A 1 86 ? -0.319 -7.546 6.529 1.00 85.50 86 PRO A N 1
ATOM 722 C CA . PRO A 1 86 ? -1.373 -8.508 6.799 1.00 85.50 86 PRO A CA 1
ATOM 723 C C . PRO A 1 86 ? -2.350 -7.916 7.825 1.00 85.50 86 PRO A C 1
ATOM 725 O O . PRO A 1 86 ? -2.143 -8.071 9.027 1.00 85.50 86 PRO A O 1
ATOM 728 N N . THR A 1 87 ? -3.385 -7.217 7.362 1.00 88.38 87 THR A N 1
ATOM 729 C CA . THR A 1 87 ? -4.498 -6.759 8.213 1.00 88.38 87 THR A CA 1
ATOM 730 C C . THR A 1 87 ? -5.294 -7.944 8.751 1.00 88.38 87 THR A C 1
ATOM 732 O O . THR A 1 87 ? -5.230 -9.044 8.189 1.00 88.38 87 THR A O 1
ATOM 735 N N . LEU A 1 88 ? -6.047 -7.762 9.843 1.00 88.75 88 LEU A N 1
ATOM 736 C CA . LEU A 1 88 ? -6.887 -8.848 10.364 1.00 88.75 88 LEU A CA 1
ATOM 737 C C . LEU A 1 88 ? -7.913 -9.336 9.339 1.00 88.75 88 LEU A C 1
ATOM 739 O O . LEU A 1 88 ? -8.203 -10.532 9.322 1.00 88.75 88 LEU A O 1
ATOM 743 N N . GLU A 1 89 ? -8.417 -8.467 8.464 1.00 86.81 89 GLU A N 1
ATOM 744 C CA . GLU A 1 89 ? -9.269 -8.884 7.352 1.00 86.81 89 GLU A CA 1
ATOM 745 C C . GLU A 1 89 ? -8.543 -9.854 6.400 1.00 86.81 89 GLU A C 1
ATOM 747 O O . GLU A 1 89 ? -9.025 -10.966 6.172 1.00 86.81 89 GLU A O 1
ATOM 752 N N . ILE A 1 90 ? -7.323 -9.525 5.958 1.00 85.94 90 ILE A N 1
ATOM 753 C CA . ILE A 1 90 ? -6.496 -10.425 5.129 1.00 85.94 90 ILE A CA 1
ATOM 754 C C . ILE A 1 90 ? -6.164 -11.723 5.880 1.00 85.94 90 ILE A C 1
ATOM 756 O O . ILE A 1 90 ? -6.147 -12.818 5.306 1.00 85.94 90 ILE A O 1
ATOM 760 N N . MET A 1 91 ? -5.869 -11.637 7.179 1.00 89.69 91 MET A N 1
ATOM 761 C CA . MET A 1 91 ? -5.588 -12.818 7.997 1.00 89.69 91 MET A CA 1
ATOM 762 C C . MET A 1 91 ? -6.819 -13.723 8.132 1.00 89.69 91 MET A C 1
ATOM 764 O O . MET A 1 91 ? -6.677 -14.948 8.085 1.00 89.69 91 MET A O 1
ATOM 768 N N . LYS A 1 92 ? -8.018 -13.144 8.239 1.00 90.00 92 LYS A N 1
ATOM 769 C CA . LYS A 1 92 ? -9.302 -13.853 8.285 1.00 90.00 92 LYS A CA 1
ATOM 770 C C . LYS A 1 92 ? -9.599 -14.608 7.000 1.00 90.00 92 LYS A C 1
ATOM 772 O O . LYS A 1 92 ? -10.044 -15.751 7.085 1.00 90.00 92 LYS A O 1
ATOM 777 N N . GLU A 1 93 ? -9.315 -14.030 5.837 1.00 86.56 93 GLU A N 1
ATOM 778 C CA . GLU A 1 93 ? -9.453 -14.735 4.556 1.00 86.56 93 GLU A CA 1
ATOM 779 C C . GLU A 1 93 ? -8.557 -15.977 4.485 1.00 86.56 93 GLU A C 1
ATOM 781 O O . GLU A 1 93 ? -8.972 -17.032 4.008 1.00 86.56 93 GLU A O 1
ATOM 786 N N . ARG A 1 94 ? -7.328 -15.876 5.004 1.00 88.00 94 ARG A N 1
ATOM 787 C CA . ARG A 1 94 ? -6.342 -16.968 4.965 1.00 88.00 94 ARG A CA 1
ATOM 788 C C . ARG A 1 94 ? -6.587 -18.037 6.030 1.00 88.00 94 ARG A C 1
ATOM 790 O O . ARG A 1 94 ? -6.328 -19.214 5.784 1.00 88.00 94 ARG A O 1
ATOM 797 N N . ARG A 1 95 ? -7.009 -17.636 7.233 1.00 89.81 95 ARG A N 1
ATOM 798 C CA . ARG A 1 95 ? -7.170 -18.493 8.423 1.00 89.81 95 ARG A CA 1
ATOM 799 C C . ARG A 1 95 ? -8.379 -18.068 9.251 1.00 89.81 95 ARG A C 1
ATOM 801 O O . ARG A 1 95 ? -8.264 -17.566 10.370 1.00 89.81 95 ARG A O 1
ATOM 808 N N . TYR A 1 96 ? -9.561 -18.318 8.699 1.00 88.81 96 TYR A N 1
ATOM 809 C CA . TYR A 1 96 ? -10.838 -17.996 9.339 1.00 88.81 96 TYR A CA 1
ATOM 810 C C . TYR A 1 96 ? -11.031 -18.671 10.709 1.00 88.81 96 TYR A C 1
ATOM 812 O O . TYR A 1 96 ? -11.700 -18.129 11.586 1.00 88.81 96 TYR A O 1
ATOM 820 N N . ASP A 1 97 ? -10.430 -19.846 10.907 1.00 92.25 97 ASP A N 1
ATOM 821 C CA . ASP A 1 97 ? -10.443 -20.585 12.171 1.00 92.25 97 ASP A CA 1
ATOM 822 C C . ASP A 1 97 ? -9.780 -19.815 13.323 1.00 92.25 97 ASP A C 1
ATOM 824 O O . ASP A 1 97 ? -10.215 -19.937 14.467 1.00 92.25 97 ASP A O 1
ATOM 828 N N . LEU A 1 98 ? -8.762 -19.004 13.018 1.00 89.38 98 LEU A N 1
ATOM 829 C CA . LEU A 1 98 ? -7.999 -18.230 14.000 1.00 89.38 98 LEU A CA 1
ATOM 830 C C . LEU A 1 98 ? -8.462 -16.771 14.100 1.00 89.38 98 LEU A C 1
ATOM 832 O O . LEU A 1 98 ? -8.461 -16.203 15.190 1.00 89.38 98 LEU A O 1
ATOM 836 N N . TYR A 1 99 ? -8.873 -16.172 12.982 1.00 88.88 99 TYR A N 1
ATOM 837 C CA . TYR A 1 99 ? -9.168 -14.737 12.872 1.00 88.88 99 TYR A CA 1
ATOM 838 C C . TYR A 1 99 ? -10.643 -14.476 12.548 1.00 88.88 99 TYR A C 1
ATOM 840 O O . TYR A 1 99 ? -10.981 -13.635 11.720 1.00 88.88 99 TYR A O 1
ATOM 848 N N . ARG A 1 100 ? -11.554 -15.226 13.181 1.00 85.69 100 ARG A N 1
ATOM 849 C CA . ARG A 1 100 ? -13.001 -15.107 12.930 1.00 85.69 100 ARG A CA 1
ATOM 850 C C . ARG A 1 100 ? -13.522 -13.687 13.185 1.00 85.69 100 ARG A C 1
ATOM 852 O O . ARG A 1 100 ? -14.344 -13.193 12.409 1.00 85.69 100 ARG A O 1
ATOM 859 N N . ASP A 1 101 ? -13.051 -13.067 14.266 1.00 87.38 101 ASP A N 1
ATOM 860 C CA . ASP A 1 101 ? -13.350 -11.681 14.619 1.00 87.38 101 ASP A CA 1
ATOM 861 C C . ASP A 1 101 ? -12.228 -10.771 14.114 1.00 87.38 101 ASP A C 1
ATOM 863 O O . ASP A 1 101 ? -11.113 -10.801 14.635 1.00 87.38 101 ASP A O 1
ATOM 867 N N . ALA A 1 102 ? -12.529 -9.990 13.078 1.00 86.31 102 ALA A N 1
ATOM 868 C CA . ALA A 1 102 ? -11.587 -9.049 12.485 1.00 86.31 102 ALA A CA 1
ATOM 869 C C . ALA A 1 102 ? -11.657 -7.669 13.150 1.00 86.31 102 ALA A C 1
ATOM 871 O O . ALA A 1 102 ? -11.133 -6.717 12.591 1.00 86.31 102 ALA A O 1
ATOM 872 N N . LYS A 1 103 ? -12.303 -7.523 14.316 1.00 90.25 103 LYS A N 1
ATOM 873 C CA . LYS A 1 103 ? -12.371 -6.241 15.023 1.00 90.25 103 LYS A CA 1
ATOM 874 C C . LYS A 1 103 ? -10.998 -5.638 15.286 1.00 90.25 103 LYS A C 1
ATOM 876 O O . LYS A 1 103 ? -10.099 -6.293 15.821 1.00 90.25 103 LYS A O 1
ATOM 881 N N . CYS A 1 104 ? -10.893 -4.347 14.998 1.00 89.44 104 CYS A N 1
ATOM 882 C CA . CYS A 1 104 ? -9.705 -3.561 15.257 1.00 89.44 104 CYS A CA 1
ATOM 883 C C . CYS A 1 104 ? -9.331 -3.574 16.724 1.00 89.44 104 CYS A C 1
ATOM 885 O O . CYS A 1 104 ? -10.130 -3.273 17.608 1.00 89.44 104 CYS A O 1
ATOM 887 N N . ARG A 1 105 ? -8.068 -3.914 16.986 1.00 86.81 105 ARG A N 1
ATOM 888 C CA . ARG A 1 105 ? -7.536 -4.026 18.348 1.00 86.81 105 ARG A CA 1
ATOM 889 C C . ARG A 1 105 ? -7.268 -2.665 18.988 1.00 86.81 105 ARG A C 1
ATOM 891 O O . ARG A 1 105 ? -7.019 -2.623 20.189 1.00 86.81 105 ARG A O 1
ATOM 898 N N . LEU A 1 106 ? -7.318 -1.582 18.209 1.00 86.19 106 LEU A N 1
ATOM 899 C CA . LEU A 1 106 ? -7.137 -0.211 18.686 1.00 86.19 106 LEU A CA 1
ATOM 900 C C . LEU A 1 106 ? -8.457 0.394 19.184 1.00 86.19 106 LEU A C 1
ATOM 902 O O . LEU A 1 106 ? -8.510 0.848 20.323 1.00 86.19 106 LEU A O 1
ATOM 906 N N . CYS A 1 107 ? -9.519 0.371 18.370 1.00 89.94 107 CYS A N 1
ATOM 907 C CA . CYS A 1 107 ? -10.809 0.980 18.726 1.00 89.94 107 CYS A CA 1
ATOM 908 C C . CYS A 1 107 ? -11.853 -0.013 19.260 1.00 89.94 107 CYS A C 1
ATOM 910 O O . CYS A 1 107 ? -12.768 0.396 19.969 1.00 89.94 107 CYS A O 1
ATOM 912 N N . LEU A 1 108 ? -11.734 -1.308 18.941 1.00 88.75 108 LEU A N 1
ATOM 913 C CA . LEU A 1 108 ? -12.680 -2.381 19.292 1.00 88.75 108 LEU A CA 1
ATOM 914 C C . LEU A 1 108 ? -14.118 -2.193 18.760 1.00 88.75 108 LEU A C 1
ATOM 916 O O . LEU A 1 108 ? -15.007 -2.980 19.108 1.00 88.75 108 LEU A O 1
ATOM 920 N N . THR A 1 109 ? -14.358 -1.184 17.919 1.00 87.56 109 THR A N 1
ATOM 921 C CA . THR A 1 109 ? -15.679 -0.845 17.370 1.00 87.56 109 THR A CA 1
ATOM 922 C C . THR A 1 109 ? -15.862 -1.358 15.947 1.00 87.56 109 THR A C 1
ATOM 924 O O . THR A 1 109 ? -16.833 -2.066 15.680 1.00 87.56 109 THR A O 1
ATOM 927 N N . GLU A 1 110 ? -14.933 -1.02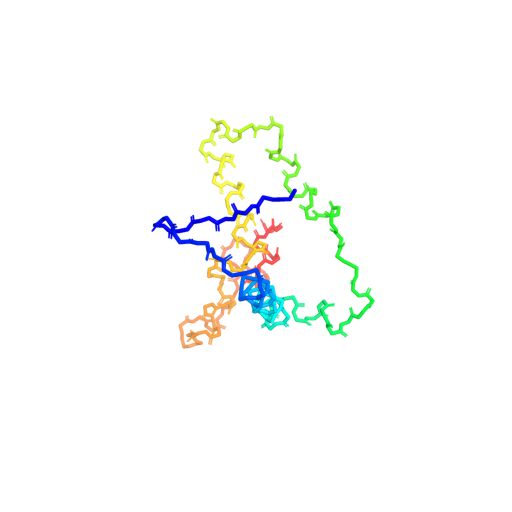5 15.055 1.00 88.12 110 GLU A N 1
ATOM 928 C CA . GLU A 1 110 ? -14.972 -1.364 13.629 1.00 88.12 110 GLU A CA 1
ATOM 929 C C . GLU A 1 110 ? -14.082 -2.579 13.326 1.00 88.12 110 GLU A C 1
ATOM 931 O O . GLU A 1 110 ? -13.271 -3.006 14.156 1.00 88.12 110 GLU A O 1
ATOM 936 N N . ASN A 1 111 ? -14.256 -3.166 12.140 1.00 88.06 111 ASN A N 1
ATOM 937 C CA . ASN A 1 111 ? -13.337 -4.189 11.651 1.00 88.06 111 ASN A CA 1
ATOM 938 C C . ASN A 1 111 ? -12.013 -3.538 11.232 1.00 88.06 111 ASN A C 1
ATOM 940 O O . ASN A 1 111 ? -11.976 -2.405 10.774 1.00 88.06 111 ASN A O 1
ATOM 944 N N . GLU A 1 112 ? -10.920 -4.262 11.419 1.00 87.19 112 GLU A N 1
ATOM 945 C CA . GLU A 1 112 ? -9.597 -3.879 10.958 1.00 87.19 112 GLU A CA 1
ATOM 946 C C . GLU A 1 112 ? -9.411 -4.313 9.513 1.00 87.19 112 GLU A C 1
ATOM 948 O O . GLU A 1 112 ? -8.974 -5.431 9.216 1.00 87.19 112 GLU A O 1
ATOM 953 N N . ASP A 1 113 ? -9.741 -3.378 8.641 1.00 84.75 113 ASP A N 1
ATOM 954 C CA . ASP A 1 113 ? -9.344 -3.359 7.247 1.00 84.75 113 ASP A CA 1
ATOM 955 C C . ASP A 1 113 ? -8.220 -2.327 7.033 1.00 84.75 113 ASP A C 1
ATOM 957 O O . ASP A 1 113 ? -7.695 -1.713 7.972 1.00 84.75 113 ASP A O 1
ATOM 961 N N . GLU A 1 114 ? -7.765 -2.189 5.795 1.00 79.69 114 GLU A N 1
ATOM 962 C CA . GLU A 1 114 ? -6.629 -1.327 5.473 1.00 79.69 114 GLU A CA 1
ATOM 963 C C . GLU A 1 114 ? -6.919 0.158 5.650 1.00 79.69 114 GLU A C 1
ATOM 965 O O . GLU A 1 114 ? -6.061 0.888 6.159 1.00 79.69 114 GLU A O 1
ATOM 970 N N . ASP A 1 115 ? -8.127 0.582 5.286 1.00 80.06 115 ASP A N 1
ATOM 971 C CA . ASP A 1 115 ? -8.564 1.965 5.407 1.00 80.06 115 ASP A CA 1
ATOM 972 C C . ASP A 1 115 ? -8.716 2.331 6.882 1.00 80.06 115 ASP A C 1
ATOM 974 O O . ASP A 1 115 ? -8.167 3.340 7.337 1.00 80.06 115 ASP A O 1
ATOM 978 N N . HIS A 1 116 ? -9.348 1.458 7.665 1.00 85.62 116 HIS A N 1
ATOM 979 C CA . HIS A 1 116 ? -9.525 1.628 9.096 1.00 85.62 116 HIS A CA 1
ATOM 980 C C . HIS A 1 116 ? -8.186 1.789 9.821 1.00 85.62 116 HIS A C 1
ATOM 982 O O . HIS A 1 116 ? -8.038 2.693 10.641 1.00 85.62 116 HIS A O 1
ATOM 988 N N . ILE A 1 117 ? -7.147 1.010 9.486 1.00 84.12 117 ILE A N 1
ATOM 989 C CA . ILE A 1 117 ? -5.814 1.170 10.105 1.00 84.12 117 ILE A CA 1
ATOM 990 C C . ILE A 1 117 ? -5.192 2.555 9.830 1.00 84.12 117 ILE A C 1
ATOM 992 O O . ILE A 1 117 ? -4.318 3.000 10.592 1.00 84.12 117 ILE A O 1
ATOM 996 N N . ILE A 1 118 ? -5.578 3.231 8.744 1.00 79.38 118 ILE A N 1
ATOM 997 C CA . ILE A 1 118 ? -5.049 4.553 8.392 1.00 79.38 118 ILE A CA 1
ATOM 998 C C . ILE A 1 118 ? -5.644 5.646 9.288 1.00 79.38 118 ILE A C 1
ATOM 1000 O O . ILE A 1 118 ? -4.893 6.549 9.677 1.00 79.38 118 ILE A O 1
ATOM 1004 N N . TYR A 1 119 ? -6.943 5.583 9.606 1.00 78.44 119 TYR A N 1
ATOM 1005 C CA . TYR A 1 119 ? -7.653 6.642 10.341 1.00 78.44 119 TYR A CA 1
ATOM 1006 C C . TYR A 1 119 ? -8.030 6.309 11.795 1.00 78.44 119 TYR A C 1
ATOM 1008 O O . TYR A 1 119 ? -8.418 7.231 12.516 1.00 78.44 119 TYR A O 1
ATOM 1016 N N . CYS A 1 120 ? -7.918 5.048 12.223 1.00 81.19 120 CYS A N 1
ATOM 1017 C CA . CYS A 1 120 ? -8.175 4.608 13.599 1.00 81.19 120 CYS A CA 1
ATOM 1018 C C . CYS A 1 120 ? -7.208 5.210 14.633 1.00 81.19 120 CYS A C 1
ATOM 1020 O O . CYS A 1 120 ? -5.997 5.368 14.339 1.00 81.19 120 CYS A O 1
#

Foldseek 3Di:
DDFDDDPNHTDDPVVVVVVVVVVVVVVVVCQCPVPVCVVVVVDVVDDPPVVVLVVLCVVLPVPVPPDPVSVVSNVLSVCLVVVNDCQLVNVCVVCVVVSVDQQDPPPSPDGTDSVVVSPD

Organism: NCBI:txid94130

Radius of gyration: 20.88 Å; chains: 1; bounding box: 47×39×52 Å

Secondary structure (DSSP, 8-state):
-PPPEETTEEPPHHHHHHHHHHHHHHHHHHHHT-TTTHHHHH-TT----HHHHHHHHHHHHSS-S-SHHHHHHHHHHHHHTTT-S--HHHHHHH-TTT-S--B-TTTSSSB--HHHHHH-

pLDDT: mean 79.25, std 11.24, range [55.19, 95.88]

Sequence (120 aa):
MYDIYWNGKKVDRHIRKFIDSIYEATLDAAWSLNCTHRSIFIDTTFTIEEEVTWALFKKNTRFNCTTSATNNRFIKHLKLTNYLLPTLEIMKERRYDLYRDAKCRLCLTENEDEDHIIYC